Protein AF-A0A8X6GZB9-F1 (afdb_monomer_lite)

Sequence (106 aa):
MDDGSEKELHFNKLRPYIARIEQIGLIFDQDDEFGELHYAPTDTVELDVNDIYNHVMDSSSGLDNSQKHQLADLLSKFSDVFSSVPGSAKVKGHSVSLMPDYVQRN

Foldseek 3Di:
DPPVPDDDDDPVVDDPPDPPPDDPPDDDPPCCVVPDDDDDDQDPDPADLVVLLVCLVVPVPPDDPVRSVVRSVVVSVVRSPDHPDDDDDPDDDDDDDDDPPDDDDD

Structure (mmCIF, N/CA/C/O backbone):
data_AF-A0A8X6GZB9-F1
#
_entry.id   AF-A0A8X6GZB9-F1
#
loop_
_atom_site.group_PDB
_atom_site.id
_atom_site.type_symbol
_atom_site.label_atom_id
_atom_site.label_alt_id
_atom_site.label_comp_id
_atom_site.label_asym_id
_atom_site.label_entity_id
_atom_site.label_seq_id
_atom_site.pdbx_PDB_ins_code
_atom_site.Cartn_x
_atom_site.Cartn_y
_atom_site.Cartn_z
_atom_site.occupancy
_atom_site.B_iso_or_equiv
_atom_site.auth_seq_id
_atom_site.auth_comp_id
_atom_site.auth_asym_id
_atom_site.auth_atom_id
_atom_site.pdbx_PDB_model_num
ATOM 1 N N . MET A 1 1 ? -6.234 5.640 -48.280 1.00 43.69 1 MET A N 1
ATOM 2 C CA . MET A 1 1 ? -7.263 5.111 -47.371 1.00 43.69 1 MET A CA 1
ATOM 3 C C . MET A 1 1 ? -6.846 5.560 -45.992 1.00 43.69 1 MET A C 1
ATOM 5 O O . MET A 1 1 ? -5.748 5.205 -45.592 1.00 43.69 1 MET A O 1
ATOM 9 N N . ASP A 1 2 ? -7.643 6.422 -45.366 1.00 51.72 2 ASP A N 1
ATOM 10 C CA . ASP A 1 2 ? -7.452 6.818 -43.972 1.00 51.72 2 ASP A CA 1
ATOM 11 C C . ASP A 1 2 ? -7.851 5.629 -43.100 1.00 51.72 2 ASP A C 1
ATOM 13 O O . ASP A 1 2 ? -9.026 5.278 -43.031 1.00 51.72 2 ASP A O 1
ATOM 17 N N . ASP A 1 3 ? -6.875 4.990 -42.465 1.00 61.09 3 ASP A N 1
ATOM 18 C CA . ASP A 1 3 ? -7.073 3.845 -41.565 1.00 61.09 3 ASP A CA 1
ATOM 19 C C . ASP A 1 3 ? -7.753 4.249 -40.235 1.00 61.09 3 ASP A C 1
ATOM 21 O O . ASP A 1 3 ? -7.976 3.431 -39.352 1.00 61.09 3 ASP A O 1
ATOM 25 N N . GLY A 1 4 ? -8.106 5.532 -40.057 1.00 59.53 4 GLY A N 1
ATOM 26 C CA . GLY A 1 4 ? -8.793 6.039 -38.860 1.00 59.53 4 GLY A CA 1
ATOM 27 C C . GLY A 1 4 ? -7.991 5.906 -37.557 1.00 59.53 4 GLY A C 1
ATOM 28 O O . GLY A 1 4 ? -8.484 6.285 -36.494 1.00 59.53 4 GLY A O 1
ATOM 29 N N . SER A 1 5 ? -6.768 5.386 -37.642 1.00 63.09 5 SER A N 1
ATOM 30 C CA . SER A 1 5 ? -5.834 5.126 -36.551 1.00 63.09 5 SER A CA 1
ATOM 31 C C . SER A 1 5 ? -5.122 6.393 -36.075 1.00 63.09 5 SER A C 1
ATOM 33 O O . SER A 1 5 ? -4.700 6.462 -34.922 1.00 63.09 5 SER A O 1
ATOM 35 N N . GLU A 1 6 ? -5.077 7.434 -36.908 1.00 67.94 6 GLU A N 1
ATOM 36 C CA . GLU A 1 6 ? -4.530 8.741 -36.555 1.00 67.94 6 GLU A CA 1
ATOM 37 C C . GLU A 1 6 ? -5.617 9.818 -36.609 1.00 67.94 6 GLU A C 1
ATOM 39 O O . GLU A 1 6 ? -6.349 9.967 -37.589 1.00 67.94 6 GLU A O 1
ATOM 44 N N . LYS A 1 7 ? -5.746 10.573 -35.513 1.00 70.81 7 LYS A N 1
ATOM 45 C CA . LYS A 1 7 ? -6.712 11.663 -35.385 1.00 70.81 7 LYS A CA 1
ATOM 46 C C . LYS A 1 7 ? -6.034 12.886 -34.792 1.00 70.81 7 LYS A C 1
ATOM 48 O O . LYS A 1 7 ? -5.695 12.906 -33.611 1.00 70.81 7 LYS A O 1
ATOM 53 N N . GLU A 1 8 ? -5.897 13.931 -35.596 1.00 74.69 8 GLU A N 1
ATOM 54 C CA . GLU A 1 8 ? -5.396 15.220 -35.132 1.00 74.69 8 GLU A CA 1
ATOM 55 C C . GLU A 1 8 ? -6.488 15.960 -34.346 1.00 74.69 8 GLU A C 1
ATOM 57 O O . GLU A 1 8 ? -7.594 16.212 -34.833 1.00 74.69 8 GLU A O 1
ATOM 62 N N . LEU A 1 9 ? -6.193 16.292 -33.089 1.00 72.56 9 LEU A N 1
ATOM 63 C CA . LEU A 1 9 ? -7.092 17.017 -32.195 1.00 72.56 9 LEU A CA 1
ATOM 64 C C . LEU A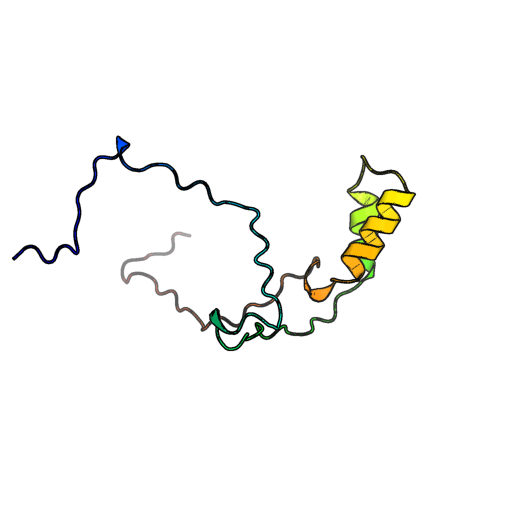 1 9 ? -6.425 18.304 -31.724 1.00 72.56 9 LEU A C 1
ATOM 66 O O . LEU A 1 9 ? -5.322 18.301 -31.187 1.00 72.56 9 LEU A O 1
ATOM 70 N N . HIS A 1 10 ? -7.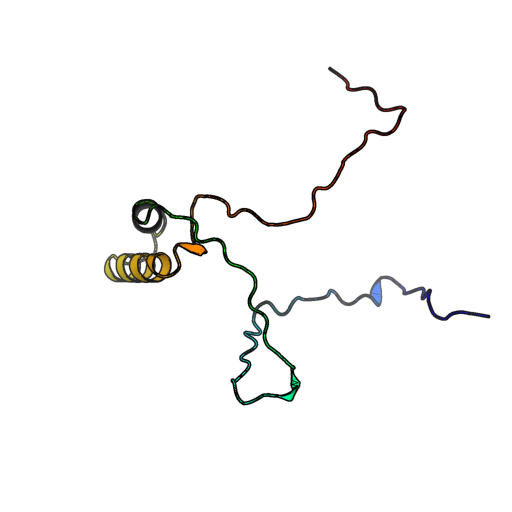136 19.418 -31.887 1.00 73.31 10 HIS A N 1
ATOM 71 C CA . HIS A 1 10 ? -6.699 20.707 -31.367 1.00 73.31 10 HIS A CA 1
ATOM 72 C C . HIS A 1 10 ? -6.586 20.654 -29.836 1.00 73.31 10 HIS A C 1
ATOM 74 O O . HIS A 1 10 ? -7.510 20.186 -29.173 1.00 73.31 10 HIS A O 1
ATOM 80 N N . PHE A 1 11 ? -5.511 21.210 -29.269 1.00 63.50 11 PHE A N 1
ATOM 81 C CA . PHE A 1 11 ? -5.196 21.146 -27.833 1.00 63.50 11 PHE A CA 1
ATOM 82 C C . PHE A 1 11 ? -6.387 21.496 -26.916 1.00 63.50 11 PHE A C 1
ATOM 84 O O . PHE A 1 11 ? -6.720 20.734 -26.017 1.00 63.50 11 PHE A O 1
ATOM 91 N N . ASN A 1 12 ? -7.132 22.568 -27.216 1.00 69.12 12 ASN A N 1
ATOM 92 C CA . ASN A 1 12 ? -8.332 22.972 -26.453 1.00 69.12 12 ASN A CA 1
ATOM 93 C C . ASN A 1 12 ? -9.498 21.955 -26.441 1.00 69.12 12 ASN A C 1
ATOM 95 O O . ASN A 1 12 ? -10.473 22.152 -25.717 1.00 69.12 12 ASN A O 1
ATOM 99 N N . LYS A 1 13 ? -9.459 20.907 -27.273 1.00 64.81 13 LYS A N 1
ATOM 100 C CA . LYS A 1 13 ? -10.460 19.825 -27.308 1.00 64.81 13 LYS A CA 1
ATOM 101 C C . LYS A 1 13 ? -10.075 18.648 -26.404 1.00 64.81 13 LYS A C 1
ATOM 103 O O . LYS A 1 13 ? -10.928 17.798 -26.154 1.00 64.81 13 LYS A O 1
ATOM 108 N N . LEU A 1 14 ? -8.842 18.606 -25.893 1.00 71.00 14 LEU A N 1
ATOM 109 C CA . LEU A 1 14 ? -8.423 17.661 -24.863 1.00 71.00 14 LEU A CA 1
ATOM 110 C C . LEU A 1 14 ? -9.003 18.137 -23.528 1.00 71.00 14 LEU A C 1
ATOM 112 O O . LEU A 1 14 ? -8.487 19.061 -22.902 1.00 71.00 14 LEU A O 1
ATOM 116 N N . ARG A 1 15 ? -10.122 17.546 -23.095 1.00 70.00 15 ARG A N 1
ATOM 117 C CA . ARG A 1 15 ? -10.574 17.749 -21.713 1.00 70.00 15 ARG A CA 1
ATOM 118 C C . ARG A 1 15 ? -9.572 17.052 -20.786 1.00 70.00 15 ARG A C 1
ATOM 120 O O . ARG A 1 15 ? -9.247 15.896 -21.059 1.00 70.00 15 ARG A O 1
ATOM 127 N N . PRO A 1 16 ? -9.110 17.696 -19.702 1.00 63.94 16 PRO A N 1
ATOM 128 C CA . PRO A 1 16 ? -8.313 17.023 -18.687 1.00 63.94 16 PRO A CA 1
ATOM 129 C C . PRO A 1 16 ? -9.071 15.796 -18.182 1.00 63.94 16 PRO A C 1
ATOM 131 O O . PRO A 1 16 ? -10.224 15.906 -17.757 1.00 63.94 16 PRO A O 1
ATOM 134 N N . TYR A 1 17 ? -8.442 14.626 -18.257 1.00 62.28 17 TYR A N 1
ATOM 135 C CA . TYR A 1 17 ? -8.973 13.431 -17.622 1.00 62.28 17 TYR A CA 1
ATOM 136 C C . TYR A 1 17 ? -8.822 13.598 -16.111 1.00 62.28 17 TYR A C 1
ATOM 138 O O . TYR A 1 17 ? -7.725 13.500 -15.566 1.00 62.28 17 TYR A O 1
ATOM 146 N N . ILE A 1 18 ? -9.929 13.902 -15.439 1.00 64.81 18 ILE A N 1
ATOM 147 C CA . ILE A 1 18 ? -9.997 13.877 -13.982 1.00 64.81 18 ILE A CA 1
ATOM 148 C C . ILE A 1 18 ? -10.284 12.427 -13.614 1.00 64.81 18 ILE A C 1
ATOM 150 O O . ILE A 1 18 ? -11.414 11.959 -13.776 1.00 64.81 18 ILE A O 1
ATOM 154 N N . ALA A 1 19 ? -9.251 11.708 -13.176 1.00 54.12 19 ALA A N 1
ATOM 155 C CA . ALA A 1 19 ? -9.418 10.368 -12.638 1.00 54.12 19 ALA A CA 1
ATOM 156 C C . ALA A 1 19 ? -10.464 10.426 -11.515 1.00 54.12 19 ALA A C 1
ATOM 158 O O . ALA A 1 19 ? -10.340 11.215 -10.579 1.00 54.12 19 ALA A O 1
ATOM 159 N N . ARG A 1 20 ? -11.525 9.623 -11.623 1.00 54.75 20 ARG A N 1
ATOM 160 C CA . ARG A 1 20 ? -12.451 9.423 -10.507 1.00 54.75 20 ARG A CA 1
ATOM 161 C C . ARG A 1 20 ? -11.706 8.582 -9.477 1.00 54.75 20 ARG A C 1
ATOM 163 O O . ARG A 1 20 ? -11.567 7.382 -9.668 1.00 54.75 20 ARG A O 1
ATOM 170 N N . ILE A 1 21 ? -11.180 9.222 -8.437 1.00 53.84 21 ILE A N 1
ATOM 171 C CA . ILE A 1 21 ? -10.334 8.565 -7.428 1.00 53.84 21 ILE A CA 1
ATOM 172 C C . ILE A 1 21 ? -11.140 7.617 -6.513 1.00 53.84 21 ILE A C 1
ATOM 174 O O . ILE A 1 21 ? -10.548 6.860 -5.760 1.00 53.84 21 ILE A O 1
ATOM 178 N N . GLU A 1 22 ? -12.473 7.550 -6.605 1.00 49.31 22 GLU A N 1
ATOM 179 C CA . GLU A 1 22 ? -13.272 6.744 -5.667 1.00 49.31 22 GLU A CA 1
ATOM 180 C C . GLU A 1 22 ? -14.483 6.064 -6.327 1.00 49.31 22 GLU A C 1
ATOM 182 O O . GLU A 1 22 ? -15.635 6.373 -6.031 1.00 49.31 22 GLU A O 1
ATOM 187 N N . GLN A 1 23 ? -14.258 5.109 -7.231 1.00 46.03 23 GLN A N 1
ATOM 188 C CA . GLN A 1 23 ? -15.252 4.047 -7.431 1.00 46.03 23 GLN A CA 1
ATOM 189 C C . GLN A 1 23 ? -14.683 2.753 -6.863 1.00 46.03 23 GLN A C 1
ATOM 191 O O . GLN A 1 23 ? -13.909 2.062 -7.518 1.00 46.03 23 GLN A O 1
ATOM 196 N N . ILE A 1 24 ? -15.074 2.439 -5.627 1.00 55.19 24 ILE A N 1
ATOM 197 C CA . ILE A 1 24 ? -14.967 1.083 -5.090 1.00 55.19 24 ILE A CA 1
ATOM 198 C C . ILE A 1 24 ? -15.939 0.241 -5.922 1.00 55.19 24 ILE A C 1
ATOM 200 O O . ILE A 1 24 ? -17.155 0.335 -5.754 1.00 55.19 24 ILE A O 1
ATOM 204 N N . GLY A 1 25 ? -15.407 -0.508 -6.886 1.00 55.38 25 GLY A N 1
ATOM 205 C CA . GLY A 1 25 ? -16.175 -1.487 -7.646 1.00 55.38 25 GLY A CA 1
ATOM 206 C C . GLY A 1 25 ? -16.518 -2.654 -6.732 1.00 55.38 25 GLY A C 1
ATOM 207 O O . GLY A 1 25 ? -15.683 -3.522 -6.505 1.00 55.38 25 GLY A O 1
ATOM 208 N N . LEU A 1 26 ? -17.722 -2.638 -6.163 1.00 62.03 26 LEU A N 1
ATOM 209 C CA . LEU A 1 26 ? -18.277 -3.781 -5.450 1.00 62.03 26 LEU A CA 1
ATOM 210 C C . LEU A 1 26 ? -18.824 -4.742 -6.501 1.00 62.03 26 LEU A C 1
ATOM 212 O O . LEU A 1 26 ? -19.817 -4.430 -7.153 1.00 62.03 26 LEU A O 1
ATOM 216 N N . ILE A 1 27 ? -18.150 -5.871 -6.680 1.00 65.81 27 ILE A N 1
ATOM 217 C CA . ILE A 1 27 ? -18.670 -6.993 -7.457 1.00 65.81 27 ILE A CA 1
ATOM 218 C C . ILE A 1 27 ? -19.263 -7.955 -6.435 1.00 65.81 27 ILE A C 1
ATOM 220 O O . ILE A 1 27 ? -18.559 -8.393 -5.523 1.00 65.81 27 ILE A O 1
ATOM 224 N N . PHE A 1 28 ? -20.564 -8.210 -6.528 1.00 64.81 28 PHE A N 1
ATOM 225 C CA . PHE A 1 28 ? -21.217 -9.195 -5.675 1.00 64.81 28 PHE A CA 1
ATOM 226 C C . PHE A 1 28 ? -21.003 -10.585 -6.276 1.00 64.81 28 PHE A C 1
ATOM 228 O O . PHE A 1 28 ? -21.021 -10.729 -7.492 1.00 64.81 28 PHE A O 1
ATOM 235 N N . ASP A 1 29 ? -20.875 -11.622 -5.444 1.00 62.28 29 ASP A N 1
ATOM 236 C CA . ASP A 1 29 ? -20.639 -13.010 -5.896 1.00 62.28 29 ASP A CA 1
ATOM 237 C C . ASP A 1 29 ? -21.697 -13.554 -6.882 1.00 62.28 29 ASP A C 1
ATOM 239 O O . ASP A 1 29 ? -21.505 -14.609 -7.473 1.00 62.28 29 ASP A O 1
ATOM 243 N N . GLN A 1 30 ? -22.834 -12.868 -7.032 1.00 65.88 30 GLN A N 1
ATOM 244 C CA . GLN A 1 30 ? -23.930 -13.236 -7.934 1.00 65.88 30 GLN A CA 1
ATOM 245 C C . GLN A 1 30 ? -23.821 -12.576 -9.322 1.00 65.88 30 GLN A C 1
ATOM 247 O O . GLN A 1 30 ? -24.622 -12.890 -10.202 1.00 65.88 30 GLN A O 1
ATOM 252 N N . ASP A 1 31 ? -22.874 -11.654 -9.521 1.00 65.69 31 ASP A N 1
ATOM 253 C CA . ASP A 1 31 ? -22.674 -10.954 -10.791 1.00 65.69 31 ASP A CA 1
ATOM 254 C C . ASP A 1 31 ? -21.801 -11.787 -11.745 1.00 65.69 31 ASP A C 1
ATOM 256 O O . ASP A 1 31 ? -20.599 -11.564 -11.889 1.00 65.69 31 ASP A O 1
ATOM 260 N N . ASP A 1 32 ? -22.433 -12.721 -12.460 1.00 67.31 32 ASP A N 1
ATOM 261 C CA . ASP A 1 32 ? -21.777 -13.563 -13.476 1.00 67.31 32 ASP A CA 1
ATOM 262 C C . ASP A 1 32 ? -21.344 -12.779 -14.741 1.00 67.31 32 ASP A C 1
ATOM 264 O O . ASP A 1 32 ? -20.620 -13.302 -15.591 1.00 67.31 32 ASP A O 1
ATOM 268 N N . GLU A 1 33 ? -21.771 -11.516 -14.897 1.00 74.12 33 GLU A N 1
ATOM 269 C CA . GLU A 1 33 ? -21.508 -10.683 -16.088 1.00 74.12 33 GLU A CA 1
ATOM 270 C C . GLU A 1 33 ? -20.019 -10.322 -16.257 1.00 74.12 33 GLU A C 1
ATOM 272 O O . GLU A 1 33 ? -19.562 -10.055 -17.370 1.00 74.12 33 GLU A O 1
ATOM 277 N N . PHE A 1 34 ? -19.240 -10.358 -15.171 1.00 67.94 34 PHE A N 1
ATOM 278 C CA . PHE A 1 34 ? -17.826 -9.965 -15.168 1.00 67.94 34 PHE A CA 1
ATOM 279 C C . PHE A 1 34 ? -16.844 -11.135 -15.346 1.00 67.94 34 PHE A C 1
ATOM 281 O O . PHE A 1 34 ? -15.644 -10.897 -15.503 1.00 67.94 34 PHE A O 1
ATOM 288 N N . GLY A 1 35 ? -17.335 -12.379 -15.396 1.00 71.88 35 GLY A N 1
ATOM 289 C CA . GLY A 1 35 ? -16.506 -13.584 -15.507 1.00 71.88 35 GLY A CA 1
ATOM 290 C C . GLY A 1 35 ? -15.813 -13.988 -14.197 1.00 71.88 35 GLY A C 1
ATOM 291 O O . GLY A 1 35 ? -16.133 -13.485 -13.124 1.00 71.88 35 GLY A O 1
ATOM 292 N N . GLU A 1 36 ? -14.867 -14.932 -14.273 1.00 70.19 36 GLU A N 1
ATOM 293 C CA . GLU A 1 36 ? -14.155 -15.437 -13.090 1.00 70.19 36 GLU A CA 1
ATOM 294 C C . GLU A 1 36 ? -13.236 -14.367 -12.473 1.00 70.19 36 GLU A C 1
ATOM 296 O O . GLU A 1 36 ? -12.337 -13.824 -13.122 1.00 70.19 36 GLU A O 1
ATOM 301 N N . LEU A 1 37 ? -13.437 -14.089 -11.183 1.00 65.25 37 LEU A N 1
ATOM 302 C CA . LEU A 1 37 ? -12.572 -13.212 -10.399 1.00 65.25 37 LEU A CA 1
ATOM 303 C C . LEU A 1 37 ? -11.230 -13.896 -10.115 1.00 65.25 37 LEU A C 1
ATOM 305 O O . LEU A 1 37 ? -11.150 -14.895 -9.399 1.00 65.25 37 LEU A O 1
ATOM 309 N N . HIS A 1 38 ? -10.150 -13.309 -10.627 1.00 60.56 38 HIS A N 1
ATOM 310 C CA . HIS A 1 38 ? -8.789 -13.703 -10.283 1.00 60.56 38 HIS A CA 1
ATOM 311 C C . HIS A 1 38 ? -8.172 -12.683 -9.328 1.00 60.56 38 HIS A C 1
ATOM 313 O O . HIS A 1 38 ? -7.939 -11.528 -9.687 1.00 60.56 38 HIS A O 1
ATOM 319 N N . TYR A 1 39 ? -7.873 -13.123 -8.110 1.00 61.81 39 TYR A N 1
ATOM 320 C CA . TYR A 1 39 ? -7.135 -12.319 -7.143 1.00 61.81 39 TYR A CA 1
ATOM 321 C C . TYR A 1 39 ? -5.664 -12.228 -7.550 1.00 61.81 39 TYR A C 1
ATOM 323 O O . TYR A 1 39 ? -5.055 -13.217 -7.972 1.00 61.81 39 TYR A O 1
ATOM 331 N N . ALA A 1 40 ? -5.078 -11.040 -7.408 1.00 52.88 40 ALA A N 1
ATOM 332 C CA . ALA A 1 40 ? -3.641 -10.888 -7.561 1.00 52.88 40 ALA A CA 1
ATOM 333 C C . ALA A 1 40 ? -2.926 -11.736 -6.488 1.00 52.88 40 ALA A C 1
ATOM 335 O O . ALA A 1 40 ? -3.357 -11.733 -5.334 1.00 52.88 40 ALA A O 1
ATOM 336 N N . PRO A 1 41 ? -1.856 -12.473 -6.837 1.00 51.31 41 PRO A N 1
ATOM 337 C CA . PRO A 1 41 ? -1.103 -13.240 -5.856 1.00 51.31 41 PRO A CA 1
ATOM 338 C C . PRO A 1 41 ? -0.414 -12.284 -4.875 1.00 51.31 41 PRO A C 1
ATOM 340 O O . PRO A 1 41 ? 0.560 -11.622 -5.232 1.00 51.31 41 PRO A O 1
ATOM 343 N N . THR A 1 42 ? -0.930 -12.219 -3.648 1.00 52.50 42 THR A N 1
ATOM 344 C CA . THR A 1 42 ? -0.308 -11.497 -2.535 1.00 52.50 42 THR A CA 1
ATOM 345 C C . THR A 1 42 ? 0.757 -12.388 -1.911 1.00 52.50 42 THR A C 1
ATOM 347 O O . THR A 1 42 ? 0.459 -13.477 -1.421 1.00 52.50 42 THR A O 1
ATOM 350 N N . ASP A 1 43 ? 2.008 -11.935 -1.936 1.00 52.94 43 ASP A N 1
ATOM 351 C CA . ASP A 1 43 ? 3.051 -12.545 -1.121 1.00 52.94 43 ASP A CA 1
ATOM 352 C C . ASP A 1 43 ? 2.812 -12.142 0.339 1.00 52.94 43 ASP A C 1
ATOM 354 O O . ASP A 1 43 ? 2.666 -10.960 0.647 1.00 52.94 43 ASP A O 1
ATOM 358 N N . THR A 1 44 ? 2.755 -13.118 1.246 1.00 51.94 44 THR A N 1
ATOM 359 C CA . THR A 1 44 ? 2.688 -12.858 2.687 1.00 51.94 44 THR A CA 1
ATOM 360 C C . THR A 1 44 ? 4.045 -12.335 3.139 1.00 51.94 44 THR A C 1
ATOM 362 O O . THR A 1 44 ? 4.959 -13.111 3.423 1.00 51.94 44 THR A O 1
ATOM 365 N N . VAL A 1 45 ? 4.207 -11.018 3.149 1.00 55.88 45 VAL A N 1
ATOM 366 C CA . VAL A 1 45 ? 5.368 -10.389 3.771 1.00 55.88 45 VAL A CA 1
ATOM 367 C C . VAL A 1 45 ? 5.110 -10.398 5.277 1.00 55.88 45 VAL A C 1
ATOM 369 O O . VAL A 1 45 ? 4.110 -9.854 5.740 1.00 55.88 45 VAL A O 1
ATOM 372 N N . GLU A 1 46 ? 5.970 -11.065 6.049 1.00 53.97 46 GLU A N 1
ATOM 373 C CA . GLU A 1 46 ? 5.959 -10.924 7.506 1.00 53.97 46 GLU A CA 1
ATOM 374 C C . GLU A 1 46 ? 6.374 -9.488 7.838 1.00 53.97 46 GLU A C 1
ATOM 376 O O . GLU A 1 46 ? 7.499 -9.076 7.552 1.00 53.97 46 GLU A O 1
ATOM 381 N N . LEU A 1 47 ? 5.437 -8.704 8.368 1.00 57.56 47 LEU A N 1
ATOM 382 C CA . LEU A 1 47 ? 5.619 -7.275 8.605 1.00 57.56 47 LEU A CA 1
ATOM 383 C C . LEU A 1 47 ? 5.555 -6.981 10.103 1.00 57.56 47 LEU A C 1
ATOM 385 O O . LEU A 1 47 ? 4.703 -7.511 10.819 1.00 57.56 47 LEU A O 1
ATOM 389 N N . ASP A 1 48 ? 6.501 -6.166 10.577 1.00 61.72 48 ASP A N 1
ATOM 390 C CA . ASP A 1 48 ? 6.656 -5.823 11.990 1.00 61.72 48 ASP A CA 1
ATOM 391 C C . ASP A 1 48 ? 5.531 -4.877 12.429 1.00 61.72 48 ASP A C 1
ATOM 393 O O . ASP A 1 48 ? 5.542 -3.674 12.169 1.00 61.72 48 ASP A O 1
ATOM 397 N N . VAL A 1 49 ? 4.534 -5.444 13.104 1.00 60.66 49 VAL A N 1
ATOM 398 C CA . VAL A 1 49 ? 3.335 -4.751 13.602 1.00 60.66 49 VAL A CA 1
ATOM 399 C C . VAL A 1 49 ? 3.686 -3.577 14.533 1.00 60.66 49 VAL A C 1
ATOM 401 O O . VAL A 1 49 ? 2.908 -2.628 14.649 1.00 60.66 49 VAL A O 1
ATOM 404 N N . ASN A 1 50 ? 4.869 -3.584 15.163 1.00 65.19 50 ASN A N 1
ATOM 405 C CA . ASN A 1 50 ? 5.304 -2.484 16.029 1.00 65.19 50 ASN A CA 1
ATOM 406 C C . ASN A 1 50 ? 5.528 -1.174 15.267 1.00 65.19 50 ASN A C 1
ATOM 408 O O . ASN A 1 50 ? 5.380 -0.097 15.849 1.00 65.19 50 ASN A O 1
ATOM 412 N N . ASP A 1 51 ? 5.862 -1.245 13.979 1.00 77.38 51 ASP A N 1
ATOM 413 C CA . ASP A 1 51 ? 6.243 -0.065 13.206 1.00 77.38 51 ASP A CA 1
ATOM 414 C C . ASP A 1 51 ? 5.026 0.830 12.914 1.00 77.38 51 ASP A C 1
ATOM 416 O O . ASP A 1 51 ? 5.083 2.051 13.057 1.00 77.38 51 ASP A O 1
ATOM 420 N N . ILE A 1 52 ? 3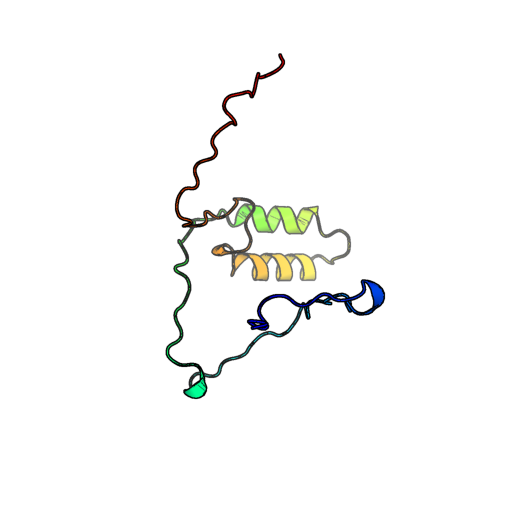.870 0.218 12.634 1.00 84.38 52 ILE A N 1
ATOM 421 C CA . ILE A 1 52 ? 2.599 0.924 12.401 1.00 84.38 52 ILE A CA 1
ATOM 422 C C . ILE A 1 52 ? 2.163 1.685 13.658 1.00 84.38 52 ILE A C 1
ATOM 424 O O . ILE A 1 52 ? 1.781 2.855 13.582 1.00 84.38 52 ILE A O 1
ATOM 428 N N . TYR A 1 53 ? 2.228 1.033 14.823 1.00 86.56 53 TYR A N 1
ATOM 429 C CA . TYR A 1 53 ? 1.778 1.625 16.081 1.00 86.56 53 TYR A CA 1
ATOM 430 C C . TYR A 1 53 ? 2.590 2.874 16.440 1.00 86.56 53 TY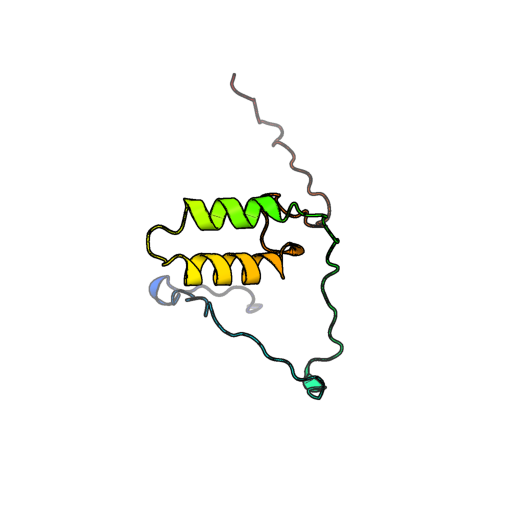R A C 1
ATOM 432 O O . TYR A 1 53 ? 2.016 3.936 16.692 1.00 86.56 53 TYR A O 1
ATOM 440 N N . ASN A 1 54 ? 3.921 2.772 16.402 1.00 87.19 54 ASN A N 1
ATOM 441 C CA . ASN A 1 54 ? 4.809 3.894 16.706 1.00 87.19 54 ASN A CA 1
ATOM 442 C C . ASN A 1 54 ? 4.589 5.051 15.724 1.00 87.19 54 ASN A C 1
ATOM 444 O O . ASN A 1 54 ? 4.423 6.201 16.135 1.00 87.19 54 ASN A O 1
ATOM 448 N N . HIS A 1 55 ? 4.466 4.739 14.432 1.00 86.94 55 HIS A N 1
ATOM 449 C CA . HIS A 1 55 ? 4.263 5.748 13.400 1.00 86.94 55 HIS A CA 1
ATOM 450 C C . HIS A 1 55 ? 2.942 6.514 13.582 1.00 86.94 55 HIS A C 1
ATOM 452 O O . HIS A 1 55 ? 2.906 7.739 13.422 1.00 86.94 55 HIS A O 1
ATOM 458 N N . VAL A 1 56 ? 1.854 5.832 13.953 1.00 89.25 56 VAL A N 1
ATOM 459 C CA . VAL A 1 56 ? 0.556 6.476 14.220 1.00 89.25 56 VAL A CA 1
ATOM 460 C C . VAL A 1 56 ? 0.623 7.361 15.463 1.00 89.25 56 VAL A C 1
ATOM 462 O O . VAL A 1 56 ? 0.081 8.473 15.449 1.00 89.25 56 VAL A O 1
ATOM 465 N N . MET A 1 57 ? 1.299 6.911 16.520 1.00 88.31 57 MET A N 1
ATOM 466 C CA . MET A 1 57 ? 1.405 7.673 17.765 1.00 88.31 57 MET A CA 1
ATOM 467 C C . MET A 1 57 ? 2.194 8.974 17.584 1.00 88.31 57 MET A C 1
ATOM 469 O O . MET A 1 57 ? 1.725 10.022 18.055 1.00 88.31 57 MET A O 1
ATOM 473 N N . ASP A 1 58 ? 3.294 8.923 16.829 1.00 87.81 58 ASP A N 1
ATOM 474 C CA . ASP A 1 58 ? 4.204 10.051 16.599 1.00 87.81 58 ASP A CA 1
ATOM 475 C C . ASP A 1 58 ? 3.688 11.049 15.547 1.00 87.81 58 ASP A C 1
ATOM 477 O O . ASP A 1 58 ? 3.880 12.258 15.686 1.00 87.81 58 ASP A O 1
ATOM 481 N N . SER A 1 59 ? 2.988 10.577 14.510 1.00 81.69 59 SER A N 1
ATOM 482 C CA . SER A 1 59 ? 2.621 11.413 13.347 1.00 81.69 59 SER A CA 1
ATOM 483 C C . SER A 1 59 ? 1.259 12.100 13.470 1.00 81.69 59 SER A C 1
ATOM 485 O O . SER A 1 59 ? 0.985 13.087 12.787 1.00 81.69 59 SER A O 1
ATOM 487 N N . SER A 1 60 ? 0.374 11.588 14.329 1.00 79.19 60 SER A N 1
ATOM 488 C CA . SER A 1 60 ? -1.046 11.967 14.328 1.00 79.19 60 SER A CA 1
ATOM 489 C C . SER A 1 60 ? -1.362 13.091 15.318 1.00 79.19 60 SER A C 1
ATOM 491 O O . SER A 1 60 ? -2.147 12.914 16.248 1.00 79.19 60 SER A O 1
ATOM 493 N N . SER A 1 61 ? -0.750 14.264 15.160 1.00 81.88 61 SER A N 1
ATOM 494 C CA . SER A 1 61 ? -0.891 15.388 16.108 1.00 81.88 61 SER A CA 1
ATOM 495 C C . SER A 1 61 ? -2.325 15.920 16.278 1.00 81.88 61 SER A C 1
ATOM 497 O O . SER A 1 61 ? -2.626 16.522 17.306 1.00 81.88 61 SER A O 1
ATOM 499 N N . GLY A 1 62 ? -3.215 15.682 15.308 1.00 88.75 62 GLY A N 1
ATOM 500 C CA . GLY A 1 62 ? -4.618 16.116 15.335 1.00 88.75 62 GLY A CA 1
ATOM 501 C C . GLY A 1 62 ? -5.625 15.089 15.864 1.00 88.75 62 GLY A C 1
ATOM 502 O O . GLY A 1 62 ? -6.813 15.394 15.897 1.00 88.75 62 GLY A O 1
ATOM 503 N N . LEU A 1 63 ? -5.179 13.886 16.241 1.00 91.75 63 LEU A N 1
ATOM 504 C CA . LEU A 1 63 ? -6.050 12.819 16.740 1.00 91.75 63 LEU A CA 1
ATOM 505 C C . LEU A 1 63 ? -5.955 12.697 18.259 1.00 91.75 63 LEU A C 1
ATOM 507 O O . LEU A 1 63 ? -4.867 12.790 18.835 1.00 91.75 63 LEU A O 1
ATOM 511 N N . ASP A 1 64 ? -7.088 12.429 18.902 1.00 92.94 64 ASP A N 1
ATOM 512 C CA . ASP A 1 64 ? -7.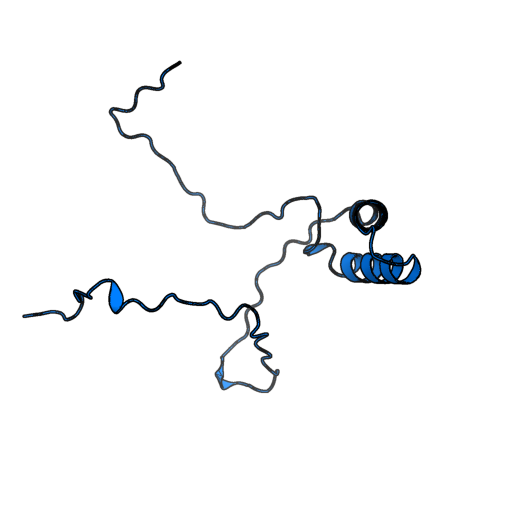094 12.038 20.307 1.00 92.94 64 ASP A CA 1
ATOM 513 C C . ASP A 1 64 ? -6.510 10.624 20.498 1.00 92.94 64 ASP A C 1
ATOM 515 O O . ASP A 1 64 ? -6.346 9.848 19.554 1.00 92.94 64 ASP A O 1
ATOM 519 N N . ASN A 1 65 ? -6.182 10.265 21.741 1.00 92.81 65 ASN A N 1
ATOM 520 C CA . ASN A 1 65 ? -5.561 8.970 22.023 1.00 92.81 65 ASN A CA 1
ATOM 521 C C . ASN A 1 65 ? -6.450 7.782 21.630 1.00 92.81 65 ASN A C 1
ATOM 523 O O . ASN A 1 65 ? -5.926 6.778 21.159 1.00 92.81 65 ASN A O 1
ATOM 527 N N . SER A 1 66 ? -7.770 7.879 21.787 1.00 93.75 66 SER A N 1
ATOM 528 C CA . SER A 1 66 ? -8.693 6.808 21.396 1.00 93.75 66 SER A CA 1
ATOM 529 C C . SER A 1 66 ? -8.687 6.619 19.879 1.00 93.75 66 SER A C 1
ATOM 531 O O . SER A 1 66 ? -8.590 5.494 19.393 1.00 93.75 66 SER A O 1
ATOM 533 N N . GLN A 1 67 ? -8.728 7.714 19.125 1.00 94.00 67 GLN A N 1
ATOM 534 C CA . GLN A 1 67 ? -8.658 7.723 17.667 1.00 94.00 67 GLN A CA 1
ATOM 535 C C . GLN A 1 67 ? -7.326 7.165 17.165 1.00 94.00 67 GLN A C 1
ATOM 537 O O . GLN A 1 67 ? -7.315 6.358 16.238 1.00 94.00 67 GLN A O 1
ATOM 542 N N . LYS A 1 68 ? -6.206 7.527 17.803 1.00 94.12 68 LYS A N 1
ATOM 543 C CA . LYS A 1 68 ? -4.887 6.965 17.477 1.00 94.12 68 LYS A CA 1
ATOM 544 C C . LYS A 1 68 ? -4.842 5.452 17.673 1.00 94.12 68 LYS A C 1
ATOM 546 O O . LYS A 1 68 ? -4.339 4.750 16.804 1.00 94.12 68 LYS A O 1
ATOM 551 N N . HIS A 1 69 ? -5.386 4.946 18.781 1.00 92.50 69 HIS A N 1
ATOM 552 C CA . HIS A 1 69 ? -5.424 3.504 19.036 1.00 92.50 69 HIS A CA 1
ATOM 553 C C . HIS A 1 69 ? -6.309 2.783 18.019 1.00 92.50 69 HIS A C 1
ATOM 555 O O . HIS A 1 69 ? -5.885 1.780 17.461 1.00 92.50 69 HIS A O 1
ATOM 561 N N . GLN A 1 70 ? -7.497 3.318 17.720 1.00 93.94 70 GLN A N 1
ATOM 562 C CA . GLN A 1 70 ? -8.390 2.742 16.709 1.00 93.94 70 GLN A CA 1
ATOM 563 C C . GLN A 1 70 ? -7.747 2.710 15.319 1.00 93.94 70 GLN A C 1
ATOM 565 O O . GLN A 1 70 ? -7.903 1.729 14.593 1.00 93.94 70 GLN A O 1
ATOM 570 N N . LEU A 1 71 ? -7.015 3.764 14.952 1.00 92.12 71 LEU A N 1
ATOM 571 C CA . LEU A 1 71 ? -6.302 3.837 13.682 1.00 92.12 71 LEU A CA 1
ATOM 572 C C . LEU A 1 71 ? -5.157 2.822 13.619 1.00 92.12 71 LEU A C 1
ATOM 574 O O . LEU A 1 71 ? -5.045 2.103 12.630 1.00 92.12 71 LEU A O 1
ATOM 578 N N . ALA A 1 72 ? -4.340 2.731 14.671 1.00 91.19 72 ALA A N 1
ATOM 579 C CA . ALA A 1 72 ? -3.264 1.748 14.746 1.00 91.19 72 ALA A CA 1
ATOM 580 C C . ALA A 1 72 ? -3.807 0.311 14.662 1.00 91.19 72 ALA A C 1
ATOM 582 O O . ALA A 1 72 ? -3.291 -0.487 13.880 1.00 91.19 72 ALA A O 1
ATOM 583 N N . ASP A 1 73 ? -4.891 0.003 15.380 1.00 90.75 73 ASP A N 1
ATOM 584 C CA . ASP A 1 73 ? -5.567 -1.300 15.326 1.00 90.75 73 ASP A CA 1
ATOM 585 C C . ASP A 1 73 ? -6.113 -1.617 13.930 1.00 90.75 73 ASP A C 1
ATOM 587 O O . ASP A 1 73 ? -6.036 -2.756 13.470 1.00 90.75 73 ASP A O 1
ATOM 591 N N . LEU A 1 74 ? -6.692 -0.627 13.245 1.00 91.25 74 LEU A N 1
ATOM 592 C CA . LEU A 1 74 ? -7.234 -0.810 11.901 1.00 91.25 74 LEU A CA 1
ATOM 593 C C . LEU A 1 74 ? -6.124 -1.086 10.886 1.00 91.25 74 LEU A C 1
ATOM 595 O O . LEU A 1 74 ? -6.234 -2.040 10.122 1.00 91.25 74 LEU A O 1
ATOM 599 N N . LEU A 1 75 ? -5.064 -0.279 10.890 1.00 88.81 75 LEU A N 1
ATOM 600 C CA . LEU A 1 75 ? -3.945 -0.433 9.958 1.00 88.81 75 LEU A CA 1
ATOM 601 C C . LEU A 1 75 ? -3.181 -1.737 10.205 1.00 88.81 75 LEU A C 1
ATOM 603 O O . LEU A 1 75 ? -2.799 -2.407 9.252 1.00 88.81 75 LEU A O 1
ATOM 607 N N . SER A 1 76 ? -3.051 -2.154 11.467 1.00 85.88 76 SER A N 1
ATOM 608 C CA . SER A 1 76 ? -2.396 -3.418 11.828 1.00 85.88 76 SER A CA 1
ATOM 609 C C . SER A 1 76 ? -3.120 -4.655 11.283 1.00 85.88 76 SER A C 1
ATOM 611 O O . SER A 1 76 ? -2.484 -5.683 11.070 1.00 85.88 76 SER A O 1
ATOM 613 N N . LYS A 1 77 ? -4.435 -4.576 11.021 1.00 87.00 77 LYS A N 1
ATOM 614 C CA . LYS A 1 77 ? -5.199 -5.667 10.381 1.00 87.00 77 LYS A CA 1
ATOM 615 C C . LYS A 1 77 ? -4.864 -5.853 8.902 1.00 87.00 77 LYS A C 1
ATOM 617 O O . LYS A 1 77 ? -5.124 -6.925 8.370 1.00 87.00 77 LYS A O 1
ATOM 622 N N . PHE A 1 78 ? -4.322 -4.819 8.267 1.00 83.94 78 PHE A N 1
ATOM 623 C CA . PHE A 1 78 ? -3.921 -4.795 6.861 1.00 83.94 78 PHE A CA 1
ATOM 624 C C . PHE A 1 78 ? -2.416 -4.538 6.755 1.00 83.94 78 PHE A C 1
ATOM 626 O O . PHE A 1 78 ? -1.959 -3.760 5.914 1.00 83.94 78 PHE A O 1
ATOM 633 N N . SER A 1 79 ? -1.643 -5.135 7.668 1.00 78.56 79 SER A N 1
ATOM 634 C CA . SER A 1 79 ? -0.195 -4.945 7.727 1.00 78.56 79 SER A CA 1
ATOM 635 C C . SER A 1 79 ? 0.496 -5.403 6.446 1.00 78.56 79 SER A C 1
ATOM 637 O O . SER A 1 79 ? 1.515 -4.828 6.099 1.00 78.56 79 SER A O 1
ATOM 639 N N . ASP A 1 80 ? -0.092 -6.349 5.711 1.00 72.94 80 ASP A N 1
ATOM 640 C CA . ASP A 1 80 ? 0.315 -6.806 4.377 1.00 72.94 80 ASP A CA 1
ATOM 641 C C . ASP A 1 80 ? 0.357 -5.688 3.322 1.00 72.94 80 ASP A C 1
ATOM 643 O O . ASP A 1 80 ? 1.162 -5.745 2.391 1.00 72.94 80 ASP A O 1
ATOM 647 N N . VAL A 1 81 ? -0.483 -4.663 3.478 1.00 76.00 81 VAL A N 1
ATOM 648 C CA . VAL A 1 81 ? -0.562 -3.502 2.579 1.00 76.00 81 VAL A CA 1
ATOM 649 C C . VAL A 1 81 ? 0.087 -2.265 3.197 1.00 76.00 81 VAL A C 1
ATOM 651 O O . VAL A 1 81 ? 0.795 -1.522 2.514 1.00 76.00 81 VAL A O 1
ATOM 654 N N . PHE A 1 82 ? -0.156 -2.018 4.484 1.00 77.94 82 PHE A N 1
ATOM 655 C CA . PHE A 1 82 ? 0.325 -0.838 5.195 1.00 77.94 82 PHE A CA 1
ATOM 656 C C . PHE A 1 82 ? 1.586 -1.166 5.983 1.00 77.94 82 PHE A C 1
ATOM 658 O O . PHE A 1 82 ? 1.528 -1.585 7.135 1.00 77.94 82 PHE A O 1
ATOM 665 N N . SER A 1 83 ? 2.735 -0.931 5.356 1.00 76.06 83 SER A N 1
ATOM 666 C CA . SER A 1 83 ? 4.042 -1.193 5.946 1.00 76.06 83 SER A CA 1
ATOM 667 C C . SER A 1 83 ? 5.086 -0.166 5.528 1.00 76.06 83 SER A C 1
ATOM 669 O O . SER A 1 83 ? 4.997 0.456 4.469 1.00 76.06 83 SER A O 1
ATOM 671 N N . SER A 1 84 ? 6.086 0.001 6.389 1.00 74.31 84 SER A N 1
ATOM 672 C CA . SER A 1 84 ? 7.302 0.767 6.125 1.00 74.31 84 SER A CA 1
ATOM 673 C C . SER A 1 84 ? 8.245 0.061 5.148 1.00 74.31 84 SER A C 1
ATOM 675 O O . SER A 1 84 ? 9.087 0.709 4.524 1.00 74.31 84 SER A O 1
ATOM 677 N N . 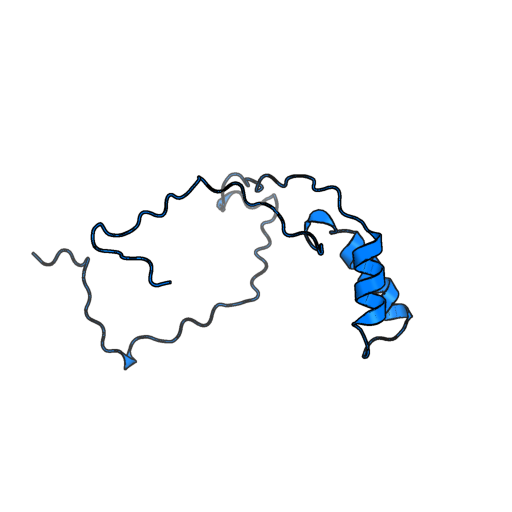VAL A 1 85 ? 8.103 -1.258 4.993 1.00 73.94 85 VAL A N 1
ATOM 678 C CA . VAL A 1 85 ? 8.873 -2.068 4.053 1.00 73.94 85 VAL A CA 1
ATOM 679 C C . VAL A 1 85 ? 8.161 -2.040 2.701 1.00 73.94 85 VAL A C 1
ATOM 681 O O . VAL A 1 85 ? 7.042 -2.545 2.592 1.00 73.94 85 VAL A O 1
ATOM 684 N N . PRO A 1 86 ? 8.788 -1.485 1.647 1.00 70.88 86 PRO A N 1
ATOM 685 C CA . PRO A 1 86 ? 8.204 -1.499 0.316 1.00 70.88 86 PRO A CA 1
ATOM 686 C C . PRO A 1 86 ? 7.926 -2.933 -0.144 1.00 70.88 86 PRO A C 1
ATOM 688 O O . PRO A 1 86 ? 8.813 -3.789 -0.109 1.00 70.88 86 PRO A O 1
ATOM 691 N N . GLY A 1 87 ? 6.705 -3.183 -0.614 1.00 69.81 87 GLY A N 1
ATOM 692 C CA . GLY A 1 87 ? 6.344 -4.458 -1.225 1.00 69.81 87 GLY A CA 1
ATOM 693 C C . GLY A 1 87 ? 7.133 -4.725 -2.511 1.00 69.81 87 GLY A C 1
ATOM 694 O O . GLY A 1 87 ? 7.542 -3.804 -3.223 1.00 69.81 87 GLY A O 1
ATOM 695 N N . SER A 1 88 ? 7.330 -6.003 -2.835 1.00 69.69 88 SER A N 1
ATOM 696 C CA . SER A 1 88 ? 7.947 -6.406 -4.101 1.00 69.69 88 SER A CA 1
ATOM 697 C C . SER A 1 88 ? 6.874 -6.702 -5.148 1.00 69.69 88 SER A C 1
ATOM 699 O O . SER A 1 88 ? 5.946 -7.466 -4.896 1.00 69.69 88 SER A O 1
ATOM 701 N N . ALA A 1 89 ? 6.993 -6.103 -6.334 1.00 68.94 89 ALA A N 1
ATOM 702 C CA . ALA A 1 89 ? 6.123 -6.424 -7.458 1.00 68.94 89 ALA A CA 1
ATOM 703 C C . ALA A 1 89 ? 6.771 -7.518 -8.315 1.00 68.94 89 ALA A C 1
ATOM 705 O O . ALA A 1 89 ? 7.903 -7.362 -8.780 1.00 68.94 89 ALA A O 1
ATOM 706 N N . LYS A 1 90 ? 6.042 -8.607 -8.583 1.00 71.62 90 LYS A N 1
ATOM 707 C CA . LYS A 1 90 ? 6.447 -9.657 -9.535 1.00 71.62 90 LYS A CA 1
ATOM 708 C C . LYS A 1 90 ? 6.292 -9.171 -10.979 1.00 71.62 90 LYS A C 1
ATOM 710 O O . LYS A 1 90 ? 5.452 -9.651 -11.735 1.00 71.62 90 LYS A O 1
ATOM 715 N N . VAL A 1 91 ? 7.101 -8.191 -11.365 1.00 78.56 91 VAL A N 1
ATOM 716 C CA . VAL A 1 91 ? 7.189 -7.702 -12.745 1.00 78.56 91 VAL A CA 1
ATOM 717 C C . VAL A 1 91 ? 8.278 -8.458 -13.498 1.00 78.56 91 VAL A C 1
ATOM 719 O O . VAL A 1 91 ? 9.311 -8.818 -12.933 1.00 78.56 91 VAL A O 1
ATOM 722 N N . LYS A 1 92 ? 8.065 -8.713 -14.795 1.00 76.12 92 LYS A N 1
ATOM 723 C CA . LYS A 1 92 ? 9.136 -9.243 -15.650 1.00 76.12 92 LYS A CA 1
ATOM 724 C C . LYS A 1 92 ? 10.310 -8.259 -15.630 1.00 76.12 92 LYS A C 1
ATOM 726 O O . LYS A 1 92 ? 10.101 -7.049 -15.705 1.00 76.12 92 LYS A O 1
ATOM 731 N N . GLY A 1 93 ? 11.531 -8.785 -15.522 1.00 77.19 93 GLY A N 1
ATOM 732 C CA . GLY A 1 93 ? 12.742 -7.967 -15.534 1.00 77.19 93 GLY A CA 1
ATOM 733 C C . GLY A 1 93 ? 12.788 -7.079 -16.777 1.00 77.19 93 GLY A C 1
ATOM 734 O O . GLY A 1 93 ? 12.488 -7.533 -17.881 1.00 77.19 93 GLY A O 1
ATOM 735 N N . HIS A 1 94 ? 13.147 -5.814 -16.589 1.00 76.81 94 HIS A N 1
ATOM 736 C CA . HIS A 1 94 ? 13.371 -4.873 -17.677 1.00 76.81 94 HIS A CA 1
ATOM 737 C C . HIS A 1 94 ? 14.875 -4.632 -17.815 1.00 76.81 94 HIS A C 1
ATOM 739 O O . HIS A 1 94 ? 15.592 -4.539 -16.821 1.00 76.81 94 HIS A O 1
ATOM 745 N N . SER A 1 95 ? 15.359 -4.564 -19.053 1.00 81.12 95 SER A N 1
ATOM 746 C CA . SER A 1 95 ? 16.753 -4.239 -19.348 1.00 81.12 95 SER A CA 1
ATOM 747 C C . SER A 1 95 ? 16.831 -2.792 -19.799 1.00 81.12 95 SER A C 1
ATOM 749 O O . SER A 1 95 ? 16.146 -2.401 -20.743 1.00 81.12 95 SER A O 1
ATOM 751 N N . VAL A 1 96 ? 17.681 -2.010 -19.143 1.00 82.38 96 VAL A N 1
ATOM 752 C CA . VAL A 1 96 ? 18.037 -0.663 -19.587 1.00 82.38 96 VAL A CA 1
ATOM 753 C C . VAL A 1 96 ? 19.397 -0.751 -20.265 1.00 82.38 96 VAL A C 1
ATOM 755 O O . VAL A 1 96 ? 20.365 -1.220 -19.671 1.00 82.38 96 VAL A O 1
ATOM 758 N N . SER A 1 97 ? 19.467 -0.324 -21.520 1.00 87.75 97 SER A N 1
ATOM 759 C CA . SER A 1 97 ? 20.702 -0.296 -22.303 1.00 87.75 97 SER A CA 1
ATOM 760 C C . SER A 1 97 ? 21.052 1.148 -22.628 1.00 87.75 97 SER A C 1
ATOM 762 O O . SER A 1 97 ? 20.179 1.934 -22.994 1.00 87.75 97 SER A O 1
ATOM 764 N N . LEU A 1 98 ? 22.327 1.501 -22.485 1.00 87.38 98 LEU A N 1
ATOM 765 C CA . LEU A 1 98 ? 22.817 2.817 -22.876 1.00 87.38 98 LEU A CA 1
ATOM 766 C C . LEU A 1 98 ? 22.872 2.916 -24.402 1.00 87.38 98 LEU A C 1
ATOM 768 O O . LEU A 1 98 ? 23.150 1.929 -25.089 1.00 87.38 98 LEU A O 1
ATOM 772 N N . MET A 1 99 ? 22.620 4.117 -24.924 1.00 87.88 99 MET A N 1
ATOM 773 C CA . MET A 1 99 ? 22.907 4.404 -26.326 1.00 87.88 99 MET A CA 1
ATOM 774 C C . MET A 1 99 ? 24.422 4.253 -26.570 1.00 87.88 99 MET A C 1
ATOM 776 O O . MET A 1 99 ? 25.209 4.567 -25.671 1.00 87.88 99 MET A O 1
ATOM 780 N N . PRO A 1 100 ? 24.854 3.769 -27.749 1.00 86.12 100 PRO A N 1
ATOM 781 C CA . PRO A 1 100 ? 26.266 3.476 -28.022 1.00 86.12 100 PRO A CA 1
ATOM 782 C C . PRO A 1 100 ? 27.217 4.670 -27.857 1.00 86.12 100 PRO A C 1
ATOM 784 O O . PRO A 1 100 ? 28.414 4.486 -27.663 1.00 86.12 100 PRO A O 1
ATOM 787 N N . ASP A 1 101 ? 26.694 5.886 -27.965 1.00 90.75 101 ASP A N 1
ATOM 788 C CA . ASP A 1 101 ? 27.404 7.161 -27.880 1.00 90.75 101 ASP A CA 1
ATOM 789 C C . ASP A 1 101 ? 27.412 7.767 -26.467 1.00 90.75 101 ASP A C 1
ATOM 791 O O . ASP A 1 101 ? 27.985 8.839 -26.252 1.00 90.75 101 ASP A O 1
ATOM 795 N N . TYR A 1 102 ? 26.802 7.099 -25.486 1.00 88.94 102 TYR A N 1
ATOM 796 C CA . TYR A 1 102 ? 26.777 7.589 -24.117 1.00 88.94 102 TYR A CA 1
ATOM 797 C C . TYR A 1 102 ? 28.164 7.508 -23.467 1.00 88.94 102 TYR A C 1
ATOM 799 O O . TYR A 1 102 ? 28.738 6.433 -23.294 1.00 88.94 102 TYR A O 1
ATOM 807 N N . VAL A 1 103 ? 28.670 8.660 -23.023 1.00 86.38 103 VAL A N 1
ATOM 808 C CA . VAL A 1 103 ? 29.883 8.775 -22.206 1.00 86.38 103 VAL A CA 1
ATOM 809 C C . VAL A 1 103 ? 29.484 9.256 -20.816 1.00 86.38 103 VAL A C 1
ATOM 811 O O . VAL A 1 103 ? 28.988 10.375 -20.660 1.00 86.38 103 VAL A O 1
ATOM 814 N N . GLN A 1 104 ? 29.716 8.424 -19.797 1.00 81.62 104 GLN A N 1
ATOM 815 C CA . GLN A 1 104 ? 29.506 8.803 -18.402 1.00 81.62 104 GLN A CA 1
ATOM 816 C C . GLN A 1 104 ? 30.489 9.924 -18.040 1.00 81.62 104 GLN A C 1
ATOM 818 O O . GLN A 1 104 ? 31.704 9.728 -18.051 1.00 81.62 104 GLN A O 1
ATOM 823 N N . ARG A 1 105 ? 29.970 11.124 -17.765 1.00 74.56 105 ARG A N 1
ATOM 824 C CA . ARG A 1 105 ? 30.789 12.229 -17.256 1.00 74.56 105 ARG A CA 1
ATOM 825 C C . ARG A 1 105 ? 31.033 12.013 -15.763 1.00 74.56 105 ARG A C 1
ATOM 827 O O . ARG A 1 105 ? 30.068 11.893 -15.013 1.00 74.56 105 ARG A O 1
ATOM 834 N N . ASN A 1 106 ? 32.311 11.947 -15.389 1.00 65.06 106 ASN A N 1
ATOM 835 C CA . ASN A 1 106 ? 32.786 11.972 -14.004 1.00 65.06 106 ASN A CA 1
ATOM 836 C C . ASN A 1 106 ? 32.892 13.408 -13.492 1.00 65.06 106 ASN A C 1
ATOM 838 O O . ASN A 1 106 ? 33.242 14.287 -14.315 1.00 65.06 106 ASN A O 1
#

pLDDT: mean 73.06, std 13.29, range [43.69, 94.12]

Radius of gyration: 23.62 Å; chains: 1; bounding box: 57×38×69 Å

Organism: Trichonephila clavata (NCBI:txid2740835)

Secondary structure (DSSP, 8-state):
---S------GGG-------S-------TT-GGG--------------HHHHHHHHHHH-TTS-HHHHHHHHHHHHTTTTTS-SSPPPP-PPP------TT-----